Protein AF-K1PNF6-F1 (afdb_monomer)

Structure (mmCIF, N/CA/C/O backbone):
data_AF-K1PNF6-F1
#
_entry.id   AF-K1PNF6-F1
#
loop_
_atom_site.group_PDB
_atom_site.id
_atom_site.type_symbol
_atom_site.label_atom_id
_atom_site.label_alt_id
_atom_site.label_comp_id
_atom_site.label_asym_id
_atom_site.label_entity_id
_atom_site.label_seq_id
_atom_site.pdbx_PDB_ins_code
_atom_site.Cartn_x
_atom_site.Cartn_y
_atom_site.Cartn_z
_atom_site.occupancy
_atom_site.B_iso_or_equiv
_atom_site.auth_seq_id
_atom_site.auth_comp_id
_atom_site.auth_asym_id
_atom_site.auth_atom_id
_atom_site.pdbx_PDB_model_num
ATOM 1 N N . MET A 1 1 ? -10.051 -5.003 3.899 1.00 85.31 1 MET A N 1
ATOM 2 C CA . MET A 1 1 ? -9.146 -3.839 3.862 1.00 85.31 1 MET A CA 1
ATOM 3 C C . MET A 1 1 ? -9.771 -2.744 3.006 1.00 85.31 1 MET A C 1
ATOM 5 O O . MET A 1 1 ? -10.520 -3.094 2.091 1.00 85.31 1 MET A O 1
ATOM 9 N N . PRO A 1 2 ? -9.500 -1.465 3.299 1.00 89.44 2 PRO A N 1
ATOM 10 C CA . PRO A 1 2 ? -9.959 -0.333 2.496 1.00 89.44 2 PRO A CA 1
ATOM 11 C C . PRO A 1 2 ? -9.253 -0.300 1.131 1.00 89.44 2 PRO A C 1
ATOM 13 O O . PRO A 1 2 ? -8.117 -0.745 1.016 1.00 89.44 2 PRO A O 1
ATOM 16 N N . ASN A 1 3 ? -9.950 0.169 0.089 1.00 88.25 3 ASN A N 1
ATOM 17 C CA . ASN A 1 3 ? -9.432 0.429 -1.268 1.00 88.25 3 ASN A CA 1
ATOM 18 C C . ASN A 1 3 ? -8.602 -0.681 -1.951 1.00 88.25 3 ASN A C 1
ATOM 20 O O . ASN A 1 3 ? -7.957 -0.416 -2.958 1.00 88.25 3 ASN A O 1
ATOM 24 N N . GLY A 1 4 ? -8.667 -1.932 -1.489 1.00 82.75 4 GLY A N 1
ATOM 25 C CA . GLY A 1 4 ? -7.784 -3.015 -1.944 1.00 82.75 4 GLY A CA 1
ATOM 26 C C . GLY A 1 4 ? -7.808 -3.357 -3.443 1.00 82.75 4 GLY A C 1
ATOM 27 O O . GLY A 1 4 ? -6.882 -4.002 -3.920 1.00 82.75 4 GLY A O 1
ATOM 28 N N . TYR A 1 5 ? -8.848 -2.928 -4.166 1.00 84.38 5 TYR A N 1
ATOM 29 C CA . TYR A 1 5 ? -9.004 -3.093 -5.621 1.00 84.38 5 TYR A CA 1
ATOM 30 C C . TYR A 1 5 ? -8.759 -1.802 -6.420 1.00 84.38 5 TYR A C 1
ATOM 32 O O . TYR A 1 5 ? -8.901 -1.785 -7.641 1.00 84.38 5 TYR A O 1
ATOM 40 N N . SER A 1 6 ? -8.468 -0.701 -5.731 1.00 88.38 6 SER A N 1
ATOM 41 C CA . SER A 1 6 ? -8.392 0.647 -6.292 1.00 88.38 6 SER A CA 1
ATOM 42 C C . SER A 1 6 ? -7.146 1.378 -5.788 1.00 88.38 6 SER A C 1
ATOM 44 O O . SER A 1 6 ? -7.196 2.571 -5.493 1.00 88.38 6 SER A O 1
ATOM 46 N N . VAL A 1 7 ? -6.047 0.635 -5.662 1.00 91.81 7 VAL A N 1
ATOM 47 C CA . VAL A 1 7 ? -4.732 1.137 -5.255 1.00 91.81 7 VAL A CA 1
ATOM 48 C C . VAL A 1 7 ? -4.024 1.722 -6.483 1.00 91.81 7 VAL A C 1
ATOM 50 O O . VAL A 1 7 ? -4.103 1.106 -7.544 1.00 91.81 7 VAL A O 1
ATOM 53 N N . PRO A 1 8 ? -3.372 2.894 -6.412 1.00 91.06 8 PRO A N 1
ATOM 54 C CA . PRO A 1 8 ? -2.589 3.418 -7.531 1.00 91.06 8 PRO A CA 1
ATOM 55 C C . PRO A 1 8 ? -1.482 2.445 -7.951 1.00 91.06 8 PRO A C 1
ATOM 57 O O . PRO A 1 8 ? -0.831 1.838 -7.104 1.00 91.06 8 PRO A O 1
ATOM 60 N N . ASN A 1 9 ? -1.263 2.273 -9.256 1.00 89.06 9 ASN A N 1
ATOM 61 C CA . ASN A 1 9 ? -0.130 1.493 -9.738 1.00 89.06 9 ASN A CA 1
ATOM 62 C C . ASN A 1 9 ? 1.137 2.370 -9.759 1.00 89.06 9 ASN A C 1
ATOM 64 O O . ASN A 1 9 ? 1.202 3.296 -10.566 1.00 89.06 9 ASN A O 1
ATOM 68 N N . PRO A 1 10 ? 2.185 2.067 -8.973 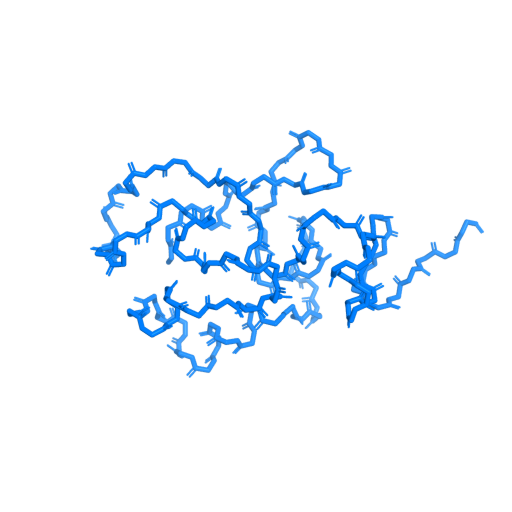1.00 87.44 10 PRO A N 1
ATOM 69 C CA . PRO A 1 10 ? 3.415 2.865 -8.970 1.00 87.44 10 PRO A CA 1
ATOM 70 C C . PRO A 1 10 ? 4.193 2.807 -10.300 1.00 87.44 10 PRO A C 1
ATOM 72 O O . PRO A 1 10 ? 5.139 3.562 -10.517 1.00 87.44 10 PRO A O 1
ATOM 75 N N . CYS A 1 11 ? 3.809 1.904 -11.207 1.00 84.25 11 CYS A N 1
ATOM 76 C CA . CYS A 1 11 ? 4.451 1.666 -12.495 1.00 84.25 11 CYS A CA 1
ATOM 77 C C . CYS A 1 11 ? 3.666 2.188 -13.707 1.00 84.25 11 CYS A C 1
ATOM 79 O O . CYS A 1 11 ? 4.111 1.984 -14.839 1.00 84.25 11 CYS A O 1
ATOM 81 N N . GLY A 1 12 ? 2.509 2.830 -13.513 1.00 82.00 12 GLY A N 1
ATOM 82 C CA . GLY A 1 12 ? 1.662 3.287 -14.616 1.00 82.00 12 GLY A CA 1
ATOM 83 C C . GLY A 1 12 ? 0.424 4.060 -14.161 1.00 82.00 12 GLY A C 1
ATOM 84 O O . GLY A 1 12 ? 0.309 4.443 -13.008 1.00 82.00 12 GLY A O 1
ATOM 85 N N . ALA A 1 13 ? -0.507 4.309 -15.083 1.00 75.94 13 ALA A N 1
ATOM 86 C CA . ALA A 1 13 ? -1.723 5.081 -14.795 1.00 75.94 13 ALA A CA 1
ATOM 87 C C . ALA A 1 13 ? -2.914 4.227 -14.312 1.00 75.94 13 ALA A C 1
ATOM 89 O O . ALA A 1 13 ? -3.939 4.780 -13.916 1.00 75.94 13 ALA A O 1
ATOM 90 N N . ASP A 1 14 ? -2.796 2.899 -14.366 1.00 85.44 14 ASP A N 1
ATOM 91 C CA . ASP A 1 14 ? -3.870 1.972 -14.003 1.00 85.44 14 ASP A CA 1
ATOM 92 C C . ASP A 1 14 ? -3.950 1.741 -12.484 1.00 85.44 14 ASP A C 1
ATOM 94 O O . ASP A 1 14 ? -3.097 2.192 -11.717 1.00 85.44 14 ASP A O 1
ATOM 98 N N . THR A 1 15 ? -4.970 1.013 -12.026 1.00 87.38 15 THR A N 1
ATOM 99 C CA . THR A 1 15 ? -5.076 0.588 -10.625 1.00 87.38 15 THR A CA 1
ATOM 100 C C . THR A 1 15 ? -4.515 -0.814 -10.409 1.00 87.38 15 THR A C 1
ATOM 102 O O . THR A 1 15 ? -4.636 -1.708 -11.245 1.00 87.38 15 THR A O 1
ATOM 105 N N . TRP A 1 16 ? -3.917 -1.019 -9.242 1.00 88.31 16 TRP A N 1
ATOM 106 C CA . TRP A 1 16 ? -3.466 -2.304 -8.745 1.00 88.31 16 TRP A CA 1
ATOM 107 C C . TRP A 1 16 ? -4.635 -3.031 -8.074 1.00 88.31 16 TRP A C 1
ATOM 109 O O . TRP A 1 16 ? -5.134 -2.616 -7.025 1.00 88.31 16 TRP A O 1
ATOM 119 N N . GLN A 1 17 ? -5.102 -4.116 -8.691 1.00 85.12 17 GLN A N 1
ATOM 120 C CA . GLN A 1 17 ? -6.287 -4.848 -8.225 1.00 85.12 17 GLN A CA 1
ATOM 121 C C . GLN A 1 17 ? -5.938 -5.940 -7.207 1.00 85.12 17 GLN A C 1
ATOM 123 O O . GLN A 1 17 ? -6.795 -6.384 -6.444 1.00 85.12 17 GLN A O 1
ATOM 128 N N . ALA A 1 18 ? -4.675 -6.370 -7.187 1.00 86.44 18 ALA A N 1
ATOM 129 C CA . ALA A 1 18 ? -4.166 -7.437 -6.336 1.00 86.44 18 ALA A CA 1
ATOM 130 C C . ALA A 1 18 ? -3.057 -6.928 -5.395 1.00 86.44 18 ALA A C 1
ATOM 132 O O . ALA A 1 18 ? -1.916 -7.373 -5.465 1.00 86.44 18 ALA A O 1
ATOM 133 N N . VAL A 1 19 ? -3.385 -5.997 -4.491 1.00 89.50 19 VAL A N 1
ATOM 134 C CA . VAL A 1 19 ? -2.404 -5.283 -3.635 1.00 89.50 19 VAL A CA 1
ATOM 135 C C . VAL A 1 19 ? -1.514 -6.188 -2.765 1.00 89.50 19 VAL A C 1
ATOM 137 O O . VAL A 1 19 ? -0.425 -5.797 -2.370 1.00 89.50 19 VAL A O 1
ATOM 140 N N . GLY A 1 20 ? -1.928 -7.427 -2.477 1.00 89.19 20 GLY A N 1
ATOM 141 C CA . GLY A 1 20 ? -1.109 -8.415 -1.752 1.00 89.19 20 GLY A CA 1
ATOM 142 C C . GLY A 1 20 ? -0.100 -9.183 -2.618 1.00 89.19 20 GLY A C 1
ATOM 143 O O . GLY A 1 20 ? 0.500 -10.152 -2.148 1.00 89.19 20 GLY A O 1
ATOM 144 N N . HIS A 1 21 ? 0.040 -8.821 -3.891 1.00 88.69 21 HIS A N 1
ATOM 145 C CA . HIS A 1 21 ? 0.861 -9.504 -4.885 1.00 88.69 21 HIS A CA 1
ATOM 146 C C . HIS A 1 21 ? 1.792 -8.517 -5.591 1.00 88.69 21 HIS A C 1
ATOM 148 O O . HIS A 1 21 ? 1.495 -7.331 -5.689 1.00 88.69 21 HIS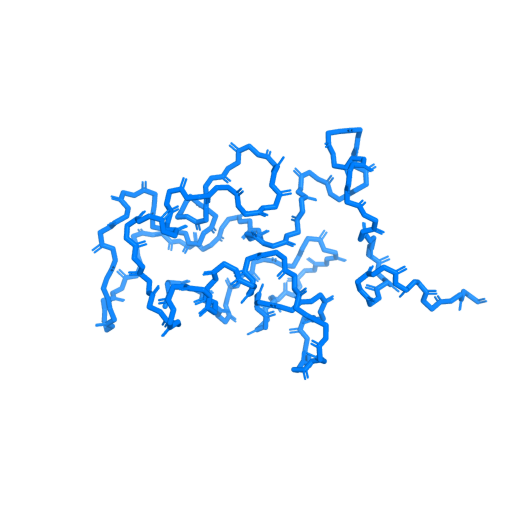 A O 1
ATOM 154 N N . TYR A 1 22 ? 2.905 -9.018 -6.131 1.00 84.44 22 TYR A N 1
ATOM 155 C CA . TYR A 1 22 ? 3.795 -8.223 -6.990 1.00 84.44 22 TYR A CA 1
ATOM 156 C C . TYR A 1 22 ? 3.298 -8.078 -8.435 1.00 84.44 22 TYR A C 1
ATOM 158 O O . TYR A 1 22 ? 3.982 -7.477 -9.258 1.00 84.44 22 TYR A O 1
ATOM 166 N N . ASP A 1 23 ? 2.119 -8.614 -8.747 1.00 81.88 23 ASP A N 1
ATOM 167 C CA . ASP A 1 23 ? 1.473 -8.466 -10.046 1.00 81.88 23 ASP A CA 1
ATOM 168 C C . ASP A 1 23 ? 0.150 -7.693 -9.889 1.00 81.88 23 ASP A C 1
ATOM 170 O O . ASP A 1 23 ? -0.637 -8.052 -9.007 1.00 81.88 23 ASP A O 1
ATOM 174 N N . PRO A 1 24 ? -0.104 -6.654 -10.707 1.00 74.00 24 PRO A N 1
ATOM 175 C CA . PRO A 1 24 ? -1.304 -5.824 -10.606 1.00 74.00 24 PRO A CA 1
ATOM 176 C C . PRO A 1 24 ? -2.597 -6.513 -11.054 1.00 74.00 24 PRO A C 1
ATOM 178 O O . PRO A 1 24 ? -3.667 -6.126 -10.578 1.00 74.00 24 PRO A O 1
ATOM 181 N N . TYR A 1 25 ? -2.511 -7.510 -11.942 1.00 66.75 25 TYR A N 1
ATOM 182 C CA . TYR A 1 25 ? -3.664 -8.104 -12.632 1.00 66.75 25 TYR A CA 1
ATOM 183 C C . TYR A 1 25 ? -3.901 -9.577 -12.271 1.00 66.75 25 TYR A C 1
ATOM 185 O O . TYR A 1 25 ? -5.000 -10.090 -12.484 1.00 66.75 25 TYR A O 1
ATOM 193 N N . HIS A 1 26 ? -2.903 -10.273 -11.714 1.00 59.91 26 HIS A N 1
ATOM 194 C CA . HIS A 1 26 ? -2.992 -11.704 -11.418 1.00 59.91 26 HIS A CA 1
ATOM 195 C C . HIS A 1 26 ? -2.756 -12.054 -9.944 1.00 59.91 26 HIS A C 1
ATOM 197 O O . HIS A 1 26 ? -1.859 -11.539 -9.279 1.00 59.91 26 HIS A O 1
ATOM 203 N N . HIS A 1 27 ? -3.488 -13.070 -9.472 1.00 62.53 27 HIS A N 1
ATOM 204 C CA . HIS A 1 27 ? -3.190 -13.813 -8.244 1.00 62.53 27 HIS A CA 1
ATOM 205 C C . HIS A 1 27 ? -1.944 -14.687 -8.453 1.00 62.53 27 HIS A C 1
ATOM 207 O O . HIS A 1 27 ? -2.008 -15.917 -8.429 1.00 62.53 27 HIS A O 1
ATOM 213 N N . THR A 1 28 ? -0.800 -14.068 -8.728 1.00 65.06 28 THR A N 1
ATOM 214 C CA . THR A 1 28 ? 0.469 -14.793 -8.775 1.00 65.06 28 THR A CA 1
ATOM 215 C C . THR A 1 28 ? 0.738 -15.419 -7.409 1.00 65.06 28 THR A C 1
ATOM 217 O O . THR A 1 28 ? 0.287 -14.933 -6.373 1.00 65.06 28 THR A O 1
ATOM 220 N N . ILE A 1 29 ? 1.481 -16.521 -7.364 1.00 65.38 29 ILE A N 1
ATOM 221 C CA . ILE A 1 29 ? 1.795 -17.179 -6.084 1.00 65.38 29 ILE A CA 1
ATOM 222 C C . ILE A 1 29 ? 2.695 -16.267 -5.220 1.00 65.38 29 ILE A C 1
ATOM 224 O O . ILE A 1 29 ? 2.690 -16.354 -3.992 1.00 65.38 29 ILE A O 1
ATOM 228 N N . ALA A 1 30 ? 3.433 -15.347 -5.850 1.00 82.12 30 ALA A N 1
ATOM 229 C CA . ALA A 1 30 ? 4.330 -14.420 -5.178 1.00 82.12 30 ALA A CA 1
ATOM 230 C C . ALA A 1 30 ? 3.558 -13.319 -4.429 1.00 82.12 30 ALA A C 1
ATOM 232 O O . ALA A 1 30 ? 3.015 -12.384 -5.021 1.00 82.12 30 ALA A O 1
ATOM 233 N N . LYS A 1 31 ? 3.555 -13.426 -3.099 1.00 88.12 31 LYS A N 1
ATOM 234 C CA . LYS A 1 31 ? 3.052 -12.393 -2.190 1.00 88.12 31 LYS A CA 1
ATOM 235 C C . LYS A 1 31 ? 4.130 -11.350 -1.924 1.00 88.12 31 LYS A C 1
ATOM 237 O O . LYS A 1 31 ? 5.278 -11.711 -1.641 1.00 88.12 31 LYS A O 1
ATOM 242 N N . ASN A 1 32 ? 3.742 -10.081 -1.965 1.00 90.44 32 ASN A N 1
ATOM 243 C CA . ASN A 1 32 ? 4.567 -9.010 -1.413 1.00 90.44 32 ASN A CA 1
ATOM 244 C C . ASN A 1 32 ? 4.490 -9.013 0.120 1.00 90.44 32 ASN A C 1
ATOM 246 O O . ASN A 1 32 ? 3.798 -9.848 0.714 1.00 90.44 32 ASN A O 1
ATOM 250 N N . GLN A 1 33 ? 5.249 -8.133 0.769 1.00 93.75 33 GLN A N 1
ATOM 251 C CA . GLN A 1 33 ? 5.333 -8.138 2.226 1.00 93.75 33 GLN A CA 1
ATOM 252 C C . GLN A 1 33 ? 3.976 -7.821 2.873 1.00 93.75 33 GLN A C 1
ATOM 254 O O . GLN A 1 33 ? 3.538 -8.587 3.728 1.00 93.75 33 GLN A O 1
ATOM 259 N N . PHE A 1 34 ? 3.232 -6.847 2.340 1.00 94.88 34 PHE A N 1
ATOM 260 C CA . PHE A 1 34 ? 1.848 -6.584 2.746 1.00 94.88 34 PHE A CA 1
ATOM 261 C C . PHE A 1 34 ? 0.952 -7.824 2.673 1.00 94.88 34 PHE A C 1
ATOM 263 O O . PHE A 1 34 ? 0.224 -8.137 3.610 1.00 94.88 34 PHE A O 1
ATOM 270 N N . GLY A 1 35 ? 1.017 -8.584 1.578 1.00 93.44 35 GLY A N 1
ATOM 271 C CA . GLY A 1 35 ? 0.243 -9.812 1.418 1.00 93.44 35 GLY A CA 1
ATOM 272 C C . GLY A 1 35 ? 0.580 -10.881 2.463 1.00 93.44 35 GLY A C 1
ATOM 273 O O . GLY A 1 35 ? -0.309 -11.633 2.867 1.00 93.44 35 GLY A O 1
ATOM 274 N N . LYS A 1 36 ? 1.838 -10.949 2.918 1.00 94.38 36 LYS A N 1
ATOM 275 C CA . LYS A 1 36 ? 2.261 -11.847 4.005 1.00 94.38 36 LYS A CA 1
ATOM 276 C C . LYS A 1 36 ? 1.761 -11.355 5.358 1.00 94.38 36 LYS A C 1
ATOM 278 O O . LYS A 1 36 ? 1.241 -12.162 6.123 1.00 94.38 36 LYS A O 1
ATOM 283 N N . ASP A 1 37 ? 1.860 -10.058 5.624 1.00 95.75 37 ASP A N 1
ATOM 284 C CA . ASP A 1 37 ? 1.404 -9.454 6.878 1.00 95.75 37 ASP A CA 1
ATOM 285 C C . ASP A 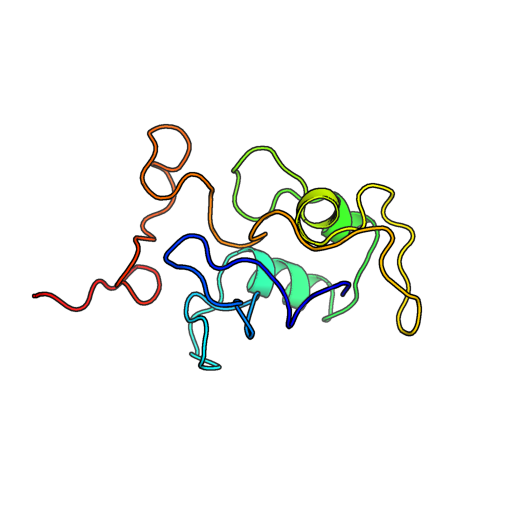1 37 ? -0.120 -9.555 7.005 1.00 95.75 37 ASP A C 1
ATOM 287 O O . ASP A 1 37 ? -0.650 -9.916 8.056 1.00 95.75 37 ASP A O 1
ATOM 291 N N . PHE A 1 38 ? -0.841 -9.359 5.899 1.00 94.94 38 PHE A N 1
ATOM 292 C CA . PHE A 1 38 ? -2.284 -9.555 5.845 1.00 94.94 38 PHE A CA 1
ATOM 293 C C . PHE A 1 38 ? -2.673 -11.018 6.081 1.00 94.94 38 PHE A C 1
ATOM 295 O O . PHE A 1 38 ? -3.629 -11.288 6.808 1.00 94.94 38 PHE A O 1
ATOM 302 N N . ALA A 1 39 ? -1.919 -11.974 5.530 1.00 94.12 39 ALA A N 1
ATOM 303 C CA . ALA A 1 39 ? -2.128 -13.394 5.810 1.00 94.12 39 ALA A CA 1
ATOM 304 C C . ALA A 1 39 ? -1.825 -13.746 7.280 1.00 94.12 39 ALA A C 1
ATOM 306 O O . ALA A 1 39 ? -2.583 -14.498 7.894 1.00 94.12 39 ALA A O 1
ATOM 307 N N . ALA A 1 40 ? -0.769 -13.170 7.866 1.00 95.25 40 ALA A N 1
ATOM 308 C CA . ALA A 1 40 ? -0.433 -13.325 9.283 1.00 95.25 40 ALA A CA 1
ATOM 309 C C . ALA A 1 40 ? -1.514 -12.731 10.204 1.00 95.25 40 ALA A C 1
ATOM 311 O O . ALA A 1 40 ? -1.800 -13.286 11.262 1.00 95.25 40 ALA A O 1
ATOM 312 N N . ALA A 1 41 ? -2.187 -11.668 9.758 1.00 94.81 41 ALA A N 1
ATOM 313 C CA . ALA A 1 41 ? -3.373 -11.100 10.395 1.00 94.81 41 ALA A CA 1
ATOM 314 C C . ALA A 1 41 ? -4.674 -11.877 10.089 1.00 94.81 41 ALA A C 1
ATOM 316 O O . ALA A 1 41 ? -5.767 -11.342 10.265 1.00 94.81 41 ALA A O 1
ATOM 317 N N . ALA A 1 42 ? -4.587 -13.122 9.604 1.00 94.38 42 ALA A N 1
ATOM 318 C CA . ALA A 1 42 ? -5.727 -13.963 9.227 1.00 94.38 42 ALA A CA 1
ATOM 319 C C . ALA A 1 42 ? -6.671 -13.323 8.188 1.00 94.38 42 ALA A C 1
ATOM 321 O O . ALA A 1 42 ? -7.866 -13.615 8.161 1.00 94.38 42 ALA A O 1
ATOM 322 N N . HIS A 1 43 ? -6.134 -12.475 7.307 1.00 92.12 43 HIS A N 1
ATOM 323 C CA . HIS A 1 43 ? -6.878 -11.687 6.317 1.00 92.12 43 HIS A CA 1
ATOM 324 C C . HIS A 1 43 ? -7.865 -10.686 6.937 1.00 92.12 43 HIS A C 1
ATOM 326 O O . HIS A 1 43 ? -8.862 -10.302 6.319 1.00 92.12 43 HIS A O 1
ATOM 332 N N . ILE A 1 44 ? -7.579 -10.237 8.158 1.00 93.06 44 ILE A N 1
ATOM 333 C CA . ILE A 1 44 ? -8.363 -9.230 8.865 1.00 93.06 44 ILE A CA 1
ATOM 334 C C . ILE A 1 44 ? -7.624 -7.896 8.794 1.00 93.06 44 ILE A C 1
ATOM 336 O O . ILE A 1 44 ? -6.418 -7.815 9.024 1.00 93.06 44 ILE A O 1
ATOM 340 N N . TRP A 1 45 ? -8.361 -6.832 8.467 1.00 94.31 45 TRP A N 1
ATOM 341 C CA . TRP A 1 45 ? -7.847 -5.469 8.577 1.00 94.31 45 TRP A CA 1
ATOM 342 C C . TRP A 1 45 ? -7.819 -5.078 10.053 1.00 94.31 45 TRP A C 1
ATOM 344 O O . TRP A 1 45 ? -8.819 -4.616 10.596 1.00 94.31 45 TRP A O 1
ATOM 354 N N . THR A 1 46 ? -6.706 -5.372 10.720 1.00 94.75 46 THR A N 1
ATOM 355 C CA . THR A 1 46 ? -6.494 -5.031 12.128 1.00 94.75 46 THR A CA 1
ATOM 356 C C . THR A 1 46 ? -5.832 -3.664 12.249 1.00 94.75 46 THR A C 1
ATOM 358 O O . THR A 1 46 ? -5.129 -3.220 11.343 1.00 94.75 46 THR A O 1
ATOM 361 N N . GLU A 1 47 ? -5.997 -3.013 13.400 1.00 94.44 47 GLU A N 1
ATOM 362 C CA . GLU A 1 47 ? -5.291 -1.764 13.703 1.00 94.44 47 GLU A CA 1
ATOM 363 C C . GLU A 1 47 ? -3.765 -1.944 13.625 1.00 94.44 47 GLU A C 1
ATOM 365 O O . GLU A 1 47 ? -3.062 -1.079 13.111 1.00 94.44 47 GLU A O 1
ATOM 370 N N . THR A 1 48 ? -3.253 -3.099 14.064 1.00 95.56 48 THR A N 1
ATOM 371 C CA . THR A 1 48 ? -1.832 -3.446 13.944 1.00 95.56 48 THR A CA 1
ATOM 372 C C . THR A 1 48 ? -1.383 -3.485 12.488 1.00 95.56 48 THR A C 1
ATOM 374 O O . THR A 1 48 ? -0.376 -2.867 12.156 1.00 95.56 48 THR A O 1
ATOM 377 N N . LEU A 1 49 ? -2.132 -4.166 11.614 1.00 96.38 49 LEU A N 1
ATOM 378 C CA . LEU A 1 49 ? -1.800 -4.224 10.193 1.00 96.38 49 LEU A CA 1
ATOM 379 C C . LEU A 1 49 ? -1.889 -2.838 9.556 1.00 96.38 49 LEU A C 1
ATOM 381 O O . LEU A 1 49 ? -1.001 -2.463 8.806 1.00 96.38 49 LEU A O 1
ATOM 385 N N . CYS A 1 50 ? -2.922 -2.066 9.883 1.00 96.56 50 CYS A N 1
ATOM 386 C CA . CYS A 1 50 ? -3.093 -0.711 9.377 1.00 96.56 50 CYS A CA 1
ATOM 387 C C . CYS A 1 50 ? -1.911 0.207 9.727 1.00 96.56 50 CYS A C 1
ATOM 389 O O . CYS A 1 50 ? -1.460 0.964 8.877 1.00 96.56 50 CYS A O 1
ATOM 391 N N . LYS A 1 51 ? -1.376 0.105 10.950 1.00 96.75 51 LYS A N 1
ATOM 392 C CA . LYS A 1 51 ? -0.229 0.902 11.422 1.00 96.75 51 LYS A CA 1
ATOM 393 C C . LYS A 1 51 ? 1.134 0.347 11.008 1.00 96.75 51 LYS A C 1
ATOM 395 O O . LYS A 1 51 ? 2.150 0.966 11.306 1.00 96.75 51 LYS A O 1
ATOM 400 N N . THR A 1 52 ? 1.170 -0.832 10.397 1.00 97.19 52 THR A N 1
ATOM 401 C CA . THR A 1 52 ? 2.415 -1.416 9.898 1.00 97.19 52 THR A CA 1
ATOM 402 C C . THR A 1 52 ? 2.797 -0.717 8.600 1.00 97.19 52 THR A C 1
ATOM 404 O O . THR A 1 52 ? 1.939 -0.484 7.756 1.00 97.19 52 THR A O 1
ATOM 407 N N . ASP A 1 53 ? 4.072 -0.383 8.460 1.00 96.44 53 ASP A N 1
ATOM 408 C CA . ASP A 1 53 ? 4.704 -0.032 7.189 1.00 96.44 53 ASP A CA 1
ATOM 409 C C . ASP A 1 53 ? 5.251 -1.341 6.603 1.00 96.44 53 ASP A C 1
ATOM 411 O O . ASP A 1 53 ? 6.291 -1.848 7.039 1.00 96.44 53 ASP A O 1
ATOM 415 N N . SER A 1 54 ? 4.458 -1.986 5.745 1.00 95.38 54 SER A N 1
ATOM 416 C CA . SER A 1 54 ? 4.767 -3.336 5.268 1.00 95.38 54 SER A CA 1
ATOM 417 C C . SER A 1 54 ? 5.871 -3.345 4.213 1.00 95.38 54 SER A C 1
ATOM 419 O O . SER A 1 54 ? 6.561 -4.356 4.067 1.00 95.38 54 SER A O 1
ATOM 421 N N . ASP A 1 55 ? 6.054 -2.267 3.461 1.00 92.44 55 ASP A N 1
ATOM 422 C CA . ASP A 1 55 ? 7.018 -2.197 2.369 1.00 92.44 55 ASP A CA 1
ATOM 423 C C . ASP A 1 55 ? 8.268 -1.360 2.698 1.00 92.44 55 ASP 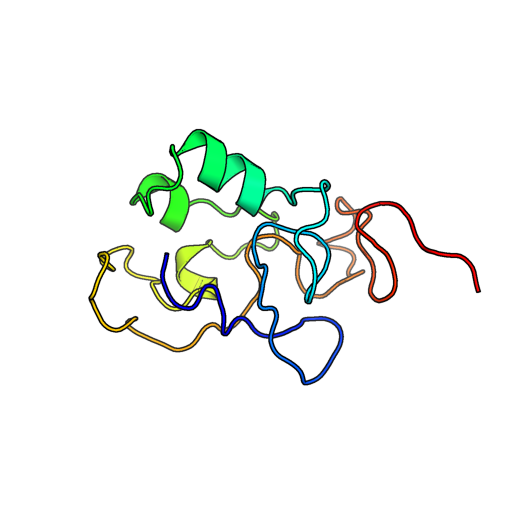A C 1
ATOM 425 O O . ASP A 1 55 ? 9.291 -1.497 2.013 1.00 92.44 55 ASP A O 1
ATOM 429 N N . GLY A 1 56 ? 8.247 -0.632 3.811 1.00 93.69 56 GLY A N 1
ATOM 430 C CA . GLY A 1 56 ? 9.369 0.108 4.366 1.00 93.69 56 GLY A CA 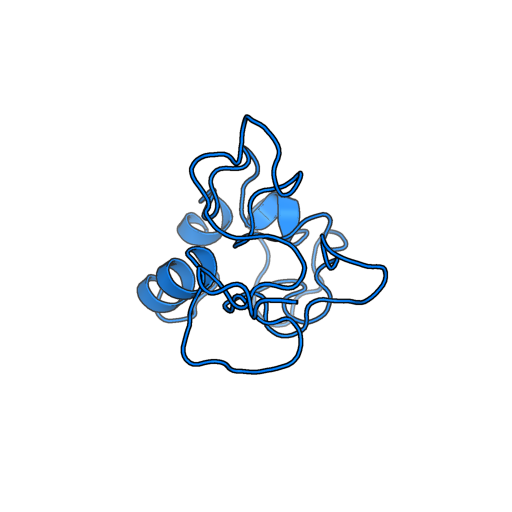1
ATOM 431 C C . GLY A 1 56 ? 9.597 1.453 3.686 1.00 93.69 56 GLY A C 1
ATOM 432 O O . GLY A 1 56 ? 10.731 1.941 3.705 1.00 93.69 56 GLY A O 1
ATOM 433 N N . ASP A 1 57 ? 8.576 2.017 3.037 1.00 92.44 57 ASP A N 1
ATOM 434 C CA . ASP A 1 57 ? 8.669 3.299 2.332 1.00 92.44 57 ASP A CA 1
ATOM 435 C C . ASP A 1 57 ? 8.483 4.519 3.259 1.00 92.44 57 ASP A C 1
ATOM 437 O O . ASP A 1 57 ? 8.681 5.669 2.851 1.00 92.44 57 ASP A O 1
ATOM 441 N N . GLY A 1 58 ? 8.182 4.261 4.536 1.00 93.94 58 GLY A N 1
ATOM 442 C CA . GLY A 1 58 ? 7.953 5.261 5.569 1.00 93.94 58 GLY A CA 1
ATOM 443 C C . GLY A 1 58 ? 6.489 5.666 5.733 1.00 93.94 58 GLY A C 1
ATOM 444 O O . GLY A 1 58 ? 6.219 6.547 6.556 1.00 93.94 58 GLY A O 1
ATOM 445 N N . LYS A 1 59 ? 5.556 5.062 4.990 1.00 95.50 59 LYS A N 1
ATOM 446 C CA . LYS A 1 59 ? 4.110 5.224 5.170 1.00 95.50 59 LYS A CA 1
ATOM 447 C C . LYS A 1 59 ? 3.501 3.952 5.741 1.00 95.50 59 LYS A C 1
ATOM 449 O O . LYS A 1 59 ? 3.946 2.839 5.504 1.00 95.50 59 LYS A O 1
ATOM 454 N N . THR A 1 60 ? 2.458 4.118 6.538 1.00 96.69 60 THR A N 1
ATOM 455 C CA . THR A 1 60 ? 1.693 2.978 7.041 1.00 96.69 60 THR A CA 1
ATOM 456 C C . THR A 1 60 ? 0.705 2.475 5.992 1.00 96.69 60 THR A C 1
ATOM 458 O O . THR A 1 60 ? 0.150 3.252 5.210 1.00 96.69 60 THR A O 1
ATOM 461 N N . ASN A 1 61 ? 0.363 1.187 6.070 1.00 96.38 61 ASN A N 1
ATOM 462 C CA . ASN A 1 61 ? -0.640 0.566 5.206 1.00 96.38 61 ASN A CA 1
ATOM 463 C C . ASN A 1 61 ? -1.970 1.345 5.206 1.00 96.38 61 ASN A C 1
ATOM 465 O O . ASN A 1 61 ? -2.677 1.403 4.199 1.00 96.38 61 ASN A O 1
ATOM 469 N N . GLY A 1 62 ? -2.341 1.925 6.351 1.00 95.81 62 GLY A N 1
ATOM 470 C CA . GLY A 1 62 ? -3.512 2.779 6.509 1.00 95.81 62 GLY A CA 1
ATOM 471 C C . GLY A 1 62 ? -3.411 4.092 5.746 1.00 95.81 62 GLY A C 1
ATOM 472 O O . GLY A 1 62 ? -4.354 4.456 5.045 1.00 95.81 62 GLY A O 1
ATOM 473 N N . GLU A 1 63 ? -2.287 4.800 5.840 1.00 95.81 63 GLU A N 1
ATOM 474 C CA . GLU A 1 63 ? -2.067 6.044 5.091 1.00 95.81 63 GLU A CA 1
ATOM 475 C C . GLU A 1 63 ? -2.173 5.814 3.581 1.00 95.81 63 GLU A C 1
ATOM 477 O O . GLU A 1 63 ? -2.836 6.574 2.868 1.00 95.81 63 GLU A O 1
ATOM 482 N N . GLU A 1 64 ? -1.601 4.715 3.105 1.00 95.62 64 GLU A N 1
ATOM 483 C CA . GLU A 1 64 ? -1.584 4.381 1.688 1.00 95.62 64 GLU A CA 1
ATOM 484 C C . GLU A 1 64 ? -2.931 3.888 1.172 1.00 95.62 64 GLU A C 1
ATOM 486 O O . GLU A 1 64 ? -3.355 4.294 0.091 1.00 95.62 64 GLU A O 1
ATOM 491 N N . LEU A 1 65 ? -3.655 3.074 1.948 1.00 94.88 65 LEU A N 1
ATOM 492 C CA . LEU A 1 65 ? -4.965 2.544 1.558 1.00 94.88 65 LEU A CA 1
ATOM 493 C C . LEU A 1 65 ? -6.142 3.470 1.900 1.00 94.88 65 LEU A C 1
ATOM 495 O O . LEU A 1 65 ? -7.295 3.104 1.656 1.00 94.88 65 LEU A O 1
ATOM 499 N N . GLY A 1 66 ? -5.894 4.676 2.417 1.00 93.88 66 GLY A N 1
ATOM 500 C CA . GLY A 1 66 ? -6.940 5.670 2.686 1.00 93.88 66 GLY A CA 1
ATOM 501 C C . GLY A 1 66 ? -7.707 5.455 4.000 1.00 93.88 66 GLY A C 1
ATOM 502 O O . GLY A 1 66 ? -8.862 5.872 4.123 1.00 93.88 66 GLY A O 1
ATOM 503 N N . ASP A 1 67 ? -7.071 4.815 4.979 1.00 94.44 67 ASP A N 1
ATOM 504 C CA . ASP A 1 67 ? -7.490 4.695 6.381 1.00 94.44 67 ASP A CA 1
ATOM 505 C C . ASP A 1 67 ? -6.362 5.133 7.347 1.00 94.44 67 ASP A C 1
ATOM 507 O O . ASP A 1 67 ? -5.903 4.340 8.168 1.00 94.44 67 ASP A O 1
ATOM 511 N N . PRO A 1 68 ? -5.898 6.398 7.292 1.00 94.19 68 PRO A N 1
ATOM 512 C CA . PRO A 1 68 ? -4.785 6.876 8.125 1.00 94.19 68 PRO A CA 1
ATOM 513 C C . PRO A 1 68 ? -5.094 6.864 9.631 1.00 94.19 68 PRO A C 1
ATOM 515 O O . PRO A 1 68 ? -4.190 6.889 10.460 1.00 94.19 68 PRO A O 1
ATOM 518 N N . ALA A 1 69 ? -6.377 6.840 10.006 1.00 93.62 69 ALA A N 1
ATOM 519 C CA . ALA A 1 69 ? -6.802 6.761 11.400 1.00 93.62 69 ALA A CA 1
ATOM 520 C C . ALA A 1 69 ? -6.959 5.313 11.903 1.00 93.62 69 ALA A C 1
ATOM 522 O O . ALA A 1 69 ? -7.199 5.121 13.093 1.00 93.62 69 ALA A O 1
ATOM 523 N N . CYS A 1 70 ? -6.829 4.307 11.031 1.00 94.38 70 CYS A N 1
ATOM 524 C CA . CYS A 1 70 ? -7.015 2.892 11.358 1.00 94.38 70 CYS A CA 1
ATOM 525 C C . CYS A 1 70 ? -8.368 2.564 11.999 1.00 94.38 70 CYS A C 1
ATOM 527 O O . CYS A 1 70 ? -8.455 1.768 12.934 1.00 94.38 70 CYS A O 1
ATOM 529 N N . ILE A 1 71 ? -9.432 3.193 11.497 1.00 93.25 71 ILE A N 1
ATOM 530 C CA . ILE A 1 71 ? -10.806 3.035 12.002 1.00 93.25 71 ILE A CA 1
ATOM 531 C C . ILE A 1 71 ? -11.729 2.357 10.987 1.00 93.25 71 ILE A C 1
ATOM 533 O O . ILE A 1 71 ? -12.919 2.148 11.261 1.00 93.25 71 ILE A O 1
ATOM 537 N N . TRP A 1 72 ? -11.226 2.043 9.791 1.00 93.31 72 TRP A N 1
ATOM 538 C CA . TRP A 1 72 ? -12.034 1.403 8.769 1.00 93.31 72 TRP A CA 1
ATOM 539 C C . TRP A 1 72 ? -12.431 -0.010 9.193 1.00 93.31 72 TRP A C 1
ATOM 541 O O . TRP A 1 72 ? -11.636 -0.791 9.710 1.00 93.31 72 TRP A O 1
ATOM 551 N N . ASN A 1 73 ? -13.683 -0.358 8.910 1.00 89.19 73 ASN A N 1
ATOM 552 C CA . ASN A 1 73 ? -14.238 -1.681 9.150 1.00 89.19 73 ASN A CA 1
ATOM 553 C C . ASN A 1 73 ? -14.901 -2.201 7.875 1.00 89.19 73 ASN A C 1
ATOM 555 O O . ASN A 1 73 ? -15.326 -1.423 7.018 1.00 89.19 73 ASN A O 1
ATOM 559 N N . VAL A 1 74 ? -15.009 -3.526 7.754 1.00 86.81 74 VAL A N 1
ATOM 560 C CA . VAL A 1 74 ? -15.626 -4.172 6.588 1.00 86.81 74 VAL A CA 1
ATOM 561 C C . VAL A 1 74 ? -17.043 -3.635 6.372 1.00 86.81 74 VAL A C 1
ATOM 563 O O . VAL A 1 74 ? -17.868 -3.668 7.277 1.00 86.81 74 VAL A O 1
ATOM 566 N N . GLY A 1 75 ? -17.309 -3.138 5.162 1.00 85.19 75 GLY A N 1
ATOM 567 C CA . GLY A 1 75 ? -18.587 -2.525 4.784 1.00 85.19 75 GLY A CA 1
ATOM 568 C C . GLY A 1 75 ? -18.623 -0.997 4.901 1.00 85.19 75 GLY A C 1
ATOM 569 O O . GLY A 1 75 ? -19.485 -0.373 4.287 1.00 85.19 75 GLY A O 1
ATOM 570 N N . ASN A 1 76 ? -17.671 -0.376 5.604 1.00 88.31 76 ASN A N 1
ATOM 571 C CA . ASN A 1 76 ? -17.586 1.081 5.675 1.00 88.31 76 ASN A CA 1
ATOM 572 C C . ASN A 1 76 ? -16.966 1.665 4.402 1.00 88.31 76 ASN A C 1
ATOM 574 O O . ASN A 1 76 ? -16.170 1.029 3.706 1.00 88.31 76 ASN A O 1
ATOM 578 N N . ARG A 1 77 ? -17.275 2.933 4.128 1.00 87.31 77 ARG A N 1
ATOM 579 C CA . ARG A 1 77 ? -16.536 3.713 3.135 1.00 87.31 77 ARG A CA 1
ATOM 580 C C . ARG A 1 77 ? -15.163 4.098 3.719 1.00 87.31 77 ARG A C 1
ATOM 582 O O . ARG A 1 77 ? -15.132 4.581 4.850 1.00 87.31 77 ARG A O 1
ATOM 589 N N . PRO A 1 78 ? -14.050 3.894 2.991 1.00 86.94 78 PRO A N 1
ATOM 590 C CA . PRO A 1 78 ? -12.736 4.411 3.383 1.00 86.94 78 PRO A CA 1
ATOM 591 C C . PRO A 1 78 ? -12.762 5.926 3.617 1.00 86.94 78 PRO A C 1
ATOM 593 O O . PRO A 1 78 ? -13.548 6.636 2.984 1.00 86.94 78 PRO A O 1
ATOM 596 N N . ALA A 1 79 ? -11.910 6.415 4.521 1.00 88.56 79 ALA A N 1
ATOM 597 C CA . ALA A 1 79 ? -11.837 7.838 4.856 1.00 88.56 79 ALA A CA 1
ATOM 598 C C . ALA A 1 79 ? -11.312 8.676 3.678 1.00 88.56 79 ALA A C 1
ATOM 600 O O . ALA A 1 79 ? -11.743 9.812 3.483 1.00 88.56 79 ALA A O 1
ATOM 601 N N . GLY A 1 80 ? -10.425 8.094 2.869 1.00 89.75 80 GLY A N 1
ATOM 602 C CA . GLY A 1 80 ? -9.899 8.689 1.646 1.00 89.75 80 GLY A CA 1
ATOM 603 C C . GLY A 1 80 ? -9.715 7.669 0.525 1.00 89.75 80 GLY A C 1
ATOM 604 O O . GLY A 1 80 ? -9.994 6.478 0.679 1.00 89.75 80 GLY A O 1
ATOM 605 N N . SER A 1 81 ? -9.248 8.153 -0.622 1.00 91.62 81 SER A N 1
ATOM 606 C CA . SER A 1 81 ? -8.753 7.298 -1.704 1.00 91.62 81 SER A CA 1
ATOM 607 C C . SER A 1 81 ? -7.393 6.711 -1.330 1.00 91.62 81 SER A C 1
ATOM 609 O O . SER A 1 81 ? -6.664 7.310 -0.539 1.00 91.62 81 SER A O 1
ATOM 611 N N . ALA A 1 82 ? -7.039 5.572 -1.923 1.00 93.06 82 ALA A N 1
ATOM 612 C CA . ALA A 1 82 ? -5.675 5.075 -1.822 1.00 93.06 82 ALA A CA 1
ATOM 613 C C . ALA A 1 82 ? -4.704 6.054 -2.503 1.00 93.06 82 ALA A C 1
ATOM 615 O O . ALA A 1 82 ? -5.014 6.612 -3.559 1.00 93.06 82 ALA A O 1
ATOM 616 N N . SER A 1 83 ? -3.560 6.281 -1.867 1.00 92.81 83 SER A N 1
ATOM 617 C CA . SER A 1 83 ? -2.547 7.262 -2.268 1.00 92.81 83 SER A CA 1
ATOM 618 C C . SER A 1 83 ? -1.183 6.644 -2.581 1.00 92.81 83 SER A C 1
ATOM 620 O O . SER A 1 83 ? -0.359 7.315 -3.197 1.00 92.81 83 SER A O 1
ATOM 622 N N . GLY A 1 84 ? -0.978 5.380 -2.205 1.00 92.81 84 GLY A N 1
ATOM 623 C CA . GLY A 1 84 ? 0.240 4.606 -2.439 1.00 92.81 84 GLY A CA 1
ATOM 624 C C . GLY A 1 84 ? -0.036 3.106 -2.356 1.00 92.81 84 GLY A C 1
ATOM 625 O O . GLY A 1 84 ? -1.194 2.699 -2.189 1.00 92.81 84 GLY A O 1
ATOM 626 N N . HIS A 1 85 ? 1.008 2.299 -2.505 1.00 93.38 85 HIS A N 1
ATOM 627 C CA . HIS A 1 85 ? 0.934 0.851 -2.563 1.00 93.38 85 HIS A CA 1
ATOM 628 C C . HIS A 1 85 ? 1.634 0.171 -1.362 1.00 93.38 85 HIS A C 1
ATOM 630 O O . HIS A 1 85 ? 2.829 -0.082 -1.439 1.00 93.38 85 HIS A O 1
ATOM 636 N N . PRO A 1 86 ? 0.895 -0.424 -0.402 1.00 94.81 86 PRO A N 1
ATOM 637 C CA . PRO A 1 86 ? 1.439 -0.903 0.885 1.00 94.81 86 PRO A CA 1
ATOM 638 C C . PRO A 1 86 ? 2.414 -2.082 0.837 1.00 94.81 86 PRO A C 1
ATOM 640 O O . PRO A 1 86 ? 2.965 -2.516 1.844 1.00 94.81 86 PRO A O 1
ATOM 643 N N . GLY A 1 87 ? 2.568 -2.695 -0.332 1.00 92.56 87 GLY A N 1
ATOM 644 C CA . GLY A 1 87 ? 3.488 -3.803 -0.565 1.00 92.56 87 GLY A CA 1
ATOM 645 C C . GLY A 1 87 ? 4.642 -3.498 -1.520 1.00 92.56 87 GLY A C 1
ATOM 646 O O . GLY A 1 87 ? 5.364 -4.438 -1.865 1.00 92.56 87 GLY A O 1
ATOM 647 N N . ILE A 1 88 ? 4.784 -2.262 -2.008 1.00 91.81 88 ILE A N 1
ATOM 648 C CA . ILE A 1 88 ? 5.774 -1.878 -3.022 1.00 91.81 88 ILE A CA 1
ATOM 649 C C . ILE A 1 88 ? 6.355 -0.533 -2.623 1.00 91.81 88 ILE A C 1
ATOM 651 O O . ILE A 1 88 ? 5.704 0.479 -2.811 1.00 91.81 88 ILE A O 1
ATOM 655 N N . CYS A 1 89 ? 7.620 -0.527 -2.210 1.00 92.56 89 CYS A N 1
ATOM 656 C CA . CYS A 1 89 ? 8.237 0.689 -1.707 1.00 92.56 89 CYS A CA 1
ATOM 657 C C . CYS A 1 89 ? 8.281 1.780 -2.785 1.00 92.56 89 CYS A C 1
ATOM 659 O O . CYS A 1 89 ? 8.836 1.575 -3.879 1.00 92.56 89 CYS A O 1
ATOM 661 N N . GLU A 1 90 ? 7.740 2.953 -2.451 1.00 91.69 90 GLU A N 1
ATOM 662 C CA . GLU A 1 90 ? 7.670 4.113 -3.329 1.00 91.69 90 GLU A CA 1
ATOM 663 C C . GLU A 1 90 ? 8.584 5.265 -2.858 1.00 91.69 90 GLU A C 1
ATOM 665 O O . GLU A 1 90 ? 8.666 5.566 -1.670 1.00 91.69 90 GLU A O 1
ATOM 670 N N . PRO A 1 91 ? 9.262 5.984 -3.775 1.0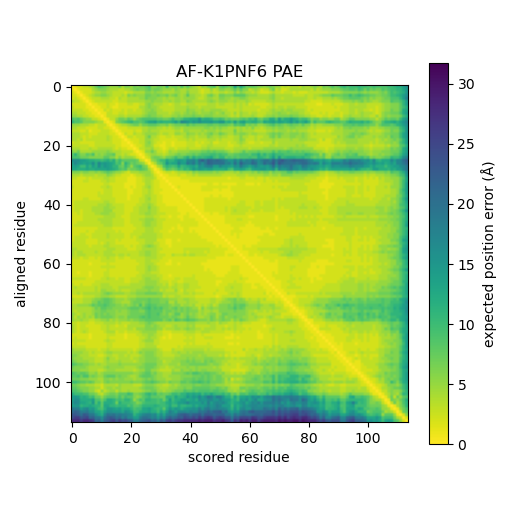0 91.44 91 PRO A N 1
ATOM 671 C CA . PRO A 1 91 ? 9.281 5.778 -5.222 1.00 91.44 91 PRO A CA 1
ATOM 672 C C . PRO A 1 91 ? 10.080 4.532 -5.623 1.00 91.44 91 PRO A C 1
ATOM 674 O O . PRO A 1 91 ? 11.202 4.312 -5.148 1.00 91.44 91 PRO A O 1
ATOM 677 N N . VAL A 1 92 ? 9.532 3.754 -6.560 1.00 89.06 92 VAL A N 1
ATOM 678 C CA . VAL A 1 92 ? 10.136 2.498 -7.026 1.00 89.06 92 VAL A CA 1
ATOM 679 C C . VAL A 1 92 ? 11.539 2.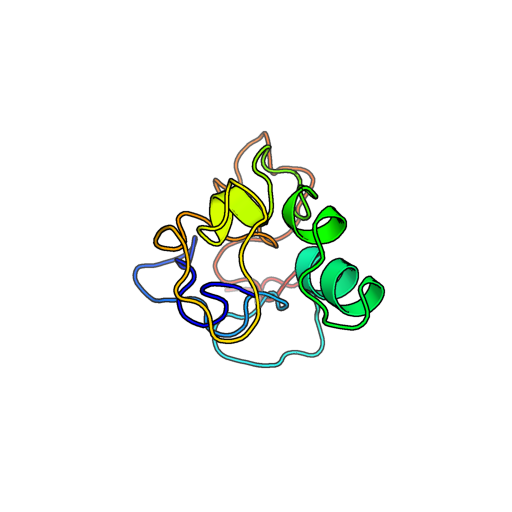744 -7.579 1.00 89.06 92 VAL A C 1
ATOM 681 O O . VAL A 1 92 ? 11.751 3.568 -8.467 1.00 89.06 92 VAL A O 1
ATOM 684 N N . GLY A 1 93 ? 12.520 1.998 -7.067 1.00 83.94 93 GLY A N 1
ATOM 685 C CA . GLY A 1 93 ? 13.918 2.101 -7.494 1.00 83.94 93 GLY A CA 1
ATOM 686 C C . GLY A 1 93 ? 14.689 3.296 -6.925 1.00 83.94 93 GLY A C 1
ATOM 687 O O . GLY A 1 93 ? 15.846 3.490 -7.299 1.00 83.94 93 GLY A O 1
ATOM 688 N N . SER A 1 94 ? 14.092 4.070 -6.015 1.00 88.44 94 SER A N 1
ATOM 689 C CA . SER A 1 94 ? 14.807 5.094 -5.251 1.00 88.44 94 SER A CA 1
ATOM 690 C C . SER A 1 94 ? 15.857 4.482 -4.310 1.00 88.44 94 SER A C 1
ATOM 692 O O . SER A 1 94 ? 15.821 3.292 -3.990 1.00 88.44 94 SER A O 1
ATOM 694 N N . ALA A 1 95 ? 16.794 5.306 -3.829 1.00 88.19 95 ALA A N 1
ATOM 695 C CA . ALA A 1 95 ? 17.791 4.871 -2.848 1.00 88.19 95 ALA A CA 1
ATOM 696 C C . ALA A 1 95 ? 17.150 4.392 -1.529 1.00 88.19 95 ALA A C 1
ATOM 698 O O . ALA A 1 95 ? 17.647 3.438 -0.928 1.00 88.19 95 ALA A O 1
ATOM 699 N N . ALA A 1 96 ? 16.032 5.004 -1.117 1.00 87.12 96 ALA A N 1
ATOM 700 C CA . ALA A 1 96 ? 15.253 4.584 0.050 1.00 87.12 96 ALA A CA 1
ATOM 701 C C . ALA A 1 96 ? 14.684 3.167 -0.136 1.00 87.12 96 ALA A C 1
ATOM 703 O O . ALA A 1 96 ? 14.783 2.331 0.755 1.00 87.12 96 ALA A O 1
ATOM 704 N N . CYS A 1 97 ? 14.231 2.854 -1.350 1.00 88.81 97 CYS A N 1
ATOM 705 C CA . CYS A 1 97 ? 13.692 1.547 -1.720 1.00 88.81 97 CYS A CA 1
ATOM 706 C C . CYS A 1 97 ? 14.748 0.559 -2.242 1.00 88.81 97 CYS A C 1
ATOM 708 O O . CYS A 1 97 ? 14.418 -0.414 -2.923 1.00 88.81 97 CYS A O 1
ATOM 710 N N . SER A 1 98 ? 16.032 0.775 -1.938 1.00 85.50 98 SER A N 1
ATOM 711 C CA . SER A 1 98 ? 17.121 -0.108 -2.385 1.00 85.50 98 SER A CA 1
ATOM 712 C C . SER A 1 98 ? 17.054 -1.513 -1.775 1.00 85.50 98 SER A C 1
ATOM 714 O O . SER A 1 98 ? 17.534 -2.465 -2.391 1.00 85.50 98 SER A O 1
ATOM 716 N N . ASN A 1 99 ? 16.398 -1.655 -0.619 1.00 82.12 99 ASN A N 1
ATOM 717 C CA . ASN A 1 99 ? 16.168 -2.937 0.052 1.00 82.12 99 ASN A CA 1
ATOM 718 C C . ASN A 1 99 ? 15.093 -3.797 -0.631 1.00 82.12 99 ASN A C 1
ATOM 720 O O . ASN A 1 99 ? 15.005 -4.996 -0.363 1.00 82.12 99 ASN A O 1
ATOM 724 N N . GLN A 1 100 ? 14.293 -3.216 -1.531 1.00 83.69 100 GLN A N 1
ATOM 725 C CA . GLN A 1 100 ? 13.345 -3.959 -2.350 1.00 83.69 100 GLN A CA 1
ATOM 726 C C . GLN A 1 100 ? 13.908 -4.210 -3.751 1.00 83.69 100 GLN A C 1
ATOM 728 O O . GLN A 1 100 ? 14.269 -3.289 -4.491 1.00 83.69 100 GLN A O 1
ATOM 733 N N . ALA A 1 101 ? 13.924 -5.484 -4.150 1.00 79.38 101 ALA A N 1
ATOM 734 C CA . ALA A 1 101 ? 14.341 -5.898 -5.489 1.00 79.38 101 ALA A CA 1
ATOM 735 C C . ALA A 1 101 ? 13.258 -5.670 -6.562 1.00 79.38 101 ALA A C 1
ATOM 737 O O . ALA A 1 101 ? 13.545 -5.807 -7.751 1.00 79.38 101 ALA A O 1
ATOM 738 N N . PHE A 1 102 ? 12.034 -5.300 -6.168 1.00 84.38 102 PHE A N 1
ATOM 739 C CA . PHE A 1 102 ? 10.953 -5.004 -7.103 1.00 84.38 102 PHE A CA 1
ATOM 740 C C . PHE A 1 102 ? 11.295 -3.807 -8.005 1.00 84.38 102 PHE A C 1
ATOM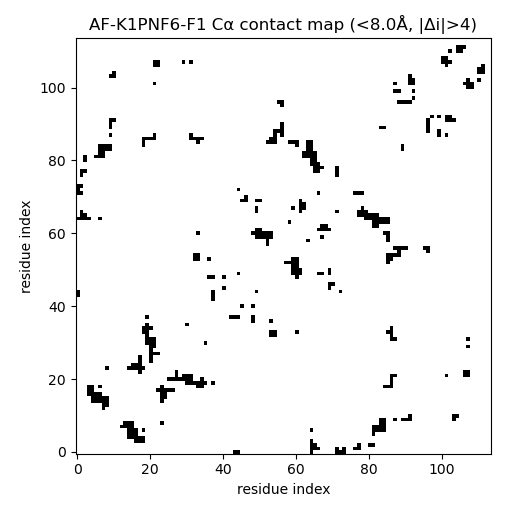 742 O O . PHE A 1 102 ? 11.842 -2.792 -7.562 1.00 84.38 102 PHE A O 1
ATOM 749 N N . ARG A 1 103 ? 10.952 -3.922 -9.290 1.00 83.88 103 ARG A N 1
ATOM 750 C CA . ARG A 1 103 ? 11.039 -2.856 -10.294 1.00 83.88 103 ARG A CA 1
ATOM 751 C C . ARG A 1 103 ? 9.850 -2.973 -11.243 1.00 83.88 103 ARG A C 1
ATOM 753 O O . ARG A 1 103 ? 9.337 -4.066 -11.475 1.00 83.88 103 ARG A O 1
ATOM 760 N N . CYS A 1 104 ? 9.451 -1.856 -11.839 1.00 83.00 104 CYS A N 1
ATOM 761 C CA . CYS A 1 104 ? 8.401 -1.849 -12.851 1.00 83.00 104 CYS A CA 1
ATOM 762 C C . CYS A 1 104 ? 8.777 -2.722 -14.055 1.00 83.00 104 CYS A C 1
ATOM 764 O O . CYS A 1 104 ? 9.873 -2.594 -14.598 1.00 83.00 104 CYS A O 1
ATOM 766 N N . GLY A 1 105 ? 7.868 -3.619 -14.451 1.00 73.31 105 GLY A N 1
ATOM 767 C CA . GLY A 1 105 ? 8.121 -4.647 -15.469 1.00 73.31 105 GLY A CA 1
ATOM 768 C C . GLY A 1 105 ? 8.720 -5.952 -14.927 1.00 73.31 105 GLY A C 1
ATOM 769 O O . GLY A 1 105 ? 9.018 -6.850 -15.711 1.00 73.31 105 GLY A O 1
ATOM 770 N N . CYS A 1 106 ? 8.887 -6.082 -13.608 1.00 71.12 106 CYS A N 1
ATOM 771 C CA . CYS A 1 106 ? 9.344 -7.306 -12.955 1.00 71.12 106 CYS A CA 1
ATOM 772 C C . CYS A 1 106 ? 8.219 -7.942 -12.130 1.00 71.12 106 CYS A C 1
ATOM 774 O O . CYS A 1 106 ? 7.474 -7.250 -11.439 1.00 71.12 106 CYS A O 1
ATOM 776 N N . HIS A 1 107 ? 8.118 -9.272 -12.159 1.00 68.75 107 HIS A N 1
ATOM 777 C CA . HIS A 1 107 ? 7.198 -10.026 -11.309 1.00 68.75 107 HIS A CA 1
ATOM 778 C C . HIS A 1 107 ? 7.910 -10.353 -9.988 1.00 68.75 107 HIS A C 1
ATOM 780 O O . HIS A 1 107 ? 8.604 -11.364 -9.846 1.00 68.75 107 HIS A O 1
ATOM 786 N N . GLY A 1 108 ? 7.786 -9.452 -9.013 1.00 68.88 108 GLY A N 1
ATOM 787 C CA . GLY A 1 108 ? 8.492 -9.546 -7.733 1.00 68.88 108 GLY A CA 1
ATOM 788 C C . GLY A 1 108 ? 9.997 -9.367 -7.909 1.00 68.88 108 GLY A C 1
ATOM 789 O O . GLY A 1 108 ? 10.442 -8.341 -8.412 1.00 68.88 108 GLY A O 1
ATOM 790 N N . ASN A 1 109 ? 10.777 -10.376 -7.517 1.00 64.81 109 ASN A N 1
ATOM 791 C CA . ASN A 1 109 ? 12.239 -10.364 -7.658 1.00 64.81 109 ASN A CA 1
ATOM 792 C C . ASN A 1 109 ? 12.713 -10.851 -9.037 1.00 64.81 109 ASN A C 1
ATOM 794 O O . ASN A 1 109 ? 13.914 -10.884 -9.298 1.00 64.81 109 ASN A O 1
ATOM 798 N N . GLN A 1 110 ? 11.794 -11.288 -9.902 1.00 61.31 110 GLN A N 1
ATOM 799 C CA . GLN A 1 110 ? 12.119 -11.802 -11.225 1.00 61.31 110 GLN A CA 1
ATOM 800 C C . GLN A 1 110 ? 11.719 -10.784 -12.285 1.00 61.31 110 GLN A C 1
ATOM 802 O O . GLN A 1 110 ? 10.553 -10.644 -12.649 1.00 61.31 110 GLN A O 1
ATOM 807 N N . CYS A 1 111 ? 12.713 -10.069 -12.795 1.00 64.38 111 CYS A N 1
ATOM 808 C CA . CYS A 1 111 ? 12.554 -9.275 -13.999 1.00 64.38 111 CYS A CA 1
ATOM 809 C C . CYS A 1 111 ? 12.555 -10.216 -15.199 1.00 64.38 111 CYS A C 1
ATOM 811 O O . CYS A 1 111 ? 13.550 -10.902 -15.440 1.00 64.38 111 CYS A O 1
ATOM 813 N N . VAL A 1 112 ? 11.450 -10.270 -15.943 1.00 56.03 112 VAL A N 1
ATOM 814 C CA . VAL A 1 112 ? 11.482 -10.870 -17.278 1.00 56.03 112 VAL A CA 1
ATOM 815 C C . VAL A 1 112 ? 12.395 -9.989 -18.124 1.00 56.03 112 VAL A C 1
ATOM 817 O O . VAL A 1 112 ? 12.138 -8.802 -18.315 1.00 56.03 112 VAL A O 1
ATOM 820 N N . GLY A 1 113 ? 13.542 -10.556 -18.505 1.00 45.25 113 GLY A N 1
ATOM 821 C CA . GLY A 1 113 ? 14.541 -9.887 -19.326 1.00 45.25 113 GLY A CA 1
ATOM 822 C C . GLY A 1 113 ? 13.919 -9.377 -20.623 1.00 45.25 113 GLY A C 1
ATOM 823 O O . GLY A 1 113 ? 13.026 -10.018 -21.177 1.00 45.25 113 GLY A O 1
ATOM 824 N N . ARG A 1 114 ? 14.388 -8.205 -21.057 1.00 37.03 114 ARG A N 1
ATOM 825 C CA . ARG A 1 114 ? 14.132 -7.679 -22.401 1.00 37.03 114 ARG A CA 1
ATOM 826 C C . ARG A 1 114 ? 14.551 -8.673 -23.477 1.00 37.03 114 ARG A C 1
ATOM 828 O O . ARG A 1 114 ? 15.583 -9.347 -23.258 1.00 37.03 114 ARG A O 1
#

Foldseek 3Di:
DAQLQAAQDLQDRDGQHHLQFLDSPDPDVHGFQLVVVCVVVVVALALVQQQDQRQQLPDGVCQQRQNNVSPDDPPDHRNDHGDHRSRAHPPHPDPSNPVFCDDRCARGVGRPDD

InterPro domains:
  IPR055313 Temptin-like [PTHR34737] (1-104)
  IPR057626 Temptin, Cys/Cys disulfide domain [PF24784] (1-88)

Organism: Magallana gigas (NCBI:txid29159)

Sequence (114 aa):
MPNGYSVPNPCGADTWQAVGHYDPYHHTIAKNQFGKDFAAAAHIWTETLCKTDSDGDGKTNGEELGDPACIWNVGNRPAGSASGHPGICEPVGSAACSNQAFRCGCHGNQCVGR

Secondary structure (DSSP, 8-state):
-TTTTSEEPTTSSSEES-TTBS-SSS--S-B-HHHHHHHHTTT---HHHHH--SSSSSS-HHHHHT-TTS---TTSPPSS---S-TTS-SSTTSSGGGG----TTEETTEE---

Solvent-accessible surface area (backbone atoms only — not comparable to full-atom values): 6286 Å² total; per-residue (Å²): 108,54,46,48,61,53,18,48,30,97,75,55,92,54,59,18,48,32,54,41,27,46,35,48,88,44,90,56,89,56,60,22,51,29,29,49,53,34,53,74,48,73,71,46,72,39,56,68,58,24,68,32,49,48,42,63,55,84,54,29,31,11,52,18,26,9,27,70,81,47,75,68,51,95,90,58,80,51,84,44,68,31,76,36,47,44,31,50,32,62,62,72,72,34,82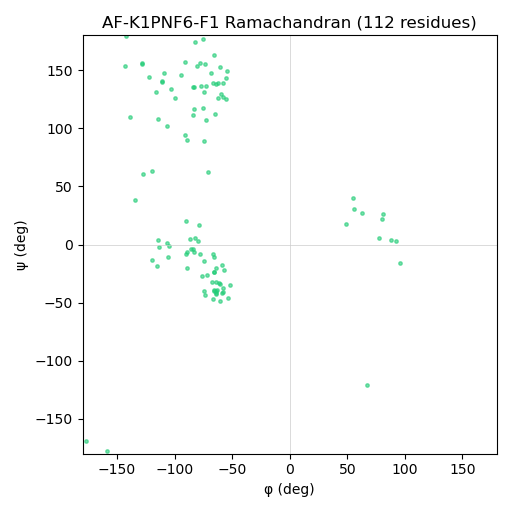,82,25,62,88,49,75,48,44,82,81,21,61,36,81,46,60,68,75,132

Radius of gyration: 13.22 Å; Cα contacts (8 Å, |Δi|>4): 238; chains: 1; bounding box: 36×26×36 Å

pLDDT: mean 86.57, std 11.12, range [37.03, 97.19]

Mean predicted aligned error: 5.3 Å